Protein AF-A0A090ACT4-F1 (afdb_monomer)

Mean predicted aligned error: 3.77 Å

pLDDT: mean 92.27, std 7.18, range [57.84, 98.12]

Solvent-accessible surface area (backbone atoms only — not comparable to full-atom values): 4657 Å² total; per-residue (Å²): 114,69,59,24,54,56,43,39,76,70,46,102,45,55,70,56,58,21,43,51,55,32,44,54,48,46,30,69,32,20,20,46,55,49,42,61,54,55,71,75,48,100,63,58,71,70,56,54,50,49,43,41,54,74,23,50,58,98,43,66,46,77,46,43,88,39,50,56,57,88,73,51,64,87,65,73,77,82,85,132

Radius of gyration: 13.61 Å; Cα contacts (8 Å, |Δi|>4): 76; chains: 1; bounding box: 29×26×37 Å

Sequence (80 aa):
MIKFYQNYRRGNTSVAVALNQAQLWLRNATNQALFAWSKQLPVGATWQRAFRHQFFYKKDPNIQPYQAPYHWAAFCAIGQ

InterPro domains:
  IPR024983 CHAT domain [PF12770] (1-80)

Secondary structure (DSSP, 8-state):
-HHHHHHHHHS---HHHHHHHHHHHHHH--HHHHHHHHTTS---HHHHHHHHHHHTTT--TT--TT-SGGGTTT------

Organism: NCBI:txid40754

Structure (mmCIF, N/CA/C/O backbone):
data_AF-A0A090ACT4-F1
#
_entry.id   AF-A0A090ACT4-F1
#
loop_
_atom_site.group_PDB
_atom_site.id
_atom_site.type_symbol
_atom_site.label_atom_id
_atom_site.label_alt_id
_atom_site.label_comp_id
_atom_site.label_asym_id
_atom_site.label_entity_id
_atom_site.label_seq_id
_atom_site.pdbx_PDB_ins_code
_atom_sit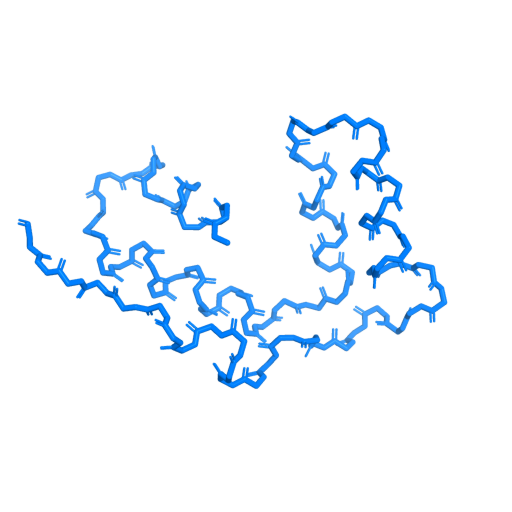e.Cartn_x
_atom_site.Cartn_y
_atom_site.Cartn_z
_atom_site.occupancy
_atom_site.B_iso_or_equiv
_atom_site.auth_seq_id
_atom_site.auth_comp_id
_atom_site.auth_asym_id
_atom_site.auth_atom_id
_atom_site.pdbx_PDB_model_num
ATOM 1 N N . MET A 1 1 ? 0.194 2.311 3.842 1.00 81.81 1 MET A N 1
ATOM 2 C CA . MET A 1 1 ? -0.757 3.106 4.653 1.00 81.81 1 MET A CA 1
ATOM 3 C C . MET A 1 1 ? -1.064 4.523 4.163 1.00 81.81 1 MET A C 1
ATOM 5 O O . MET A 1 1 ? -1.984 5.132 4.686 1.00 81.81 1 MET A O 1
ATOM 9 N N . ILE A 1 2 ? -0.426 5.050 3.111 1.00 93.19 2 ILE A N 1
ATOM 10 C CA . ILE A 1 2 ? -0.759 6.397 2.595 1.00 93.19 2 ILE A CA 1
ATOM 11 C C . ILE A 1 2 ? -2.237 6.517 2.164 1.00 93.19 2 ILE A C 1
ATOM 13 O O . ILE A 1 2 ? -2.885 7.514 2.472 1.00 93.19 2 ILE A O 1
ATOM 17 N N . LYS A 1 3 ? -2.801 5.487 1.512 1.00 94.31 3 LYS A N 1
ATOM 18 C CA . LYS A 1 3 ? -4.212 5.472 1.081 1.00 94.31 3 LYS A CA 1
ATOM 19 C C . LYS A 1 3 ? -5.206 5.616 2.242 1.00 94.31 3 LYS A C 1
ATOM 21 O O . LYS A 1 3 ? -6.204 6.307 2.088 1.00 94.31 3 LYS A O 1
ATOM 26 N N . PHE A 1 4 ? -4.910 5.031 3.406 1.00 94.25 4 PHE A N 1
ATOM 27 C CA . PHE A 1 4 ? -5.726 5.188 4.615 1.00 94.25 4 PHE A CA 1
ATOM 28 C C . PHE A 1 4 ? -5.837 6.661 5.017 1.00 94.25 4 PHE A C 1
ATOM 30 O O . PHE A 1 4 ? -6.944 7.168 5.150 1.00 94.25 4 PHE A O 1
ATOM 37 N N . TYR A 1 5 ? -4.711 7.377 5.105 1.00 92.81 5 TYR A N 1
ATOM 38 C CA . TYR A 1 5 ? -4.726 8.808 5.420 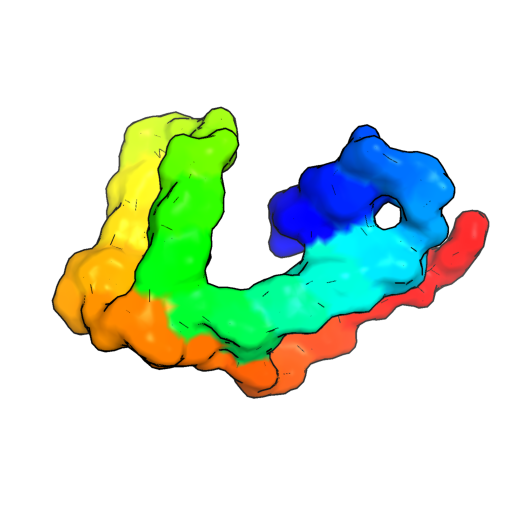1.00 92.81 5 TYR A CA 1
ATOM 39 C C . TYR A 1 5 ? -5.446 9.633 4.351 1.00 92.81 5 TYR A C 1
ATOM 41 O O . TYR A 1 5 ? -6.133 10.593 4.684 1.00 92.81 5 TYR A O 1
ATOM 49 N N . GLN A 1 6 ? -5.323 9.261 3.073 1.00 93.44 6 GLN A N 1
ATOM 50 C CA . GLN A 1 6 ? -6.079 9.909 1.996 1.00 93.44 6 GLN A CA 1
ATOM 51 C C . GLN A 1 6 ? -7.592 9.736 2.182 1.00 93.44 6 GLN A C 1
ATOM 53 O O . GLN A 1 6 ? -8.326 10.697 1.977 1.00 93.44 6 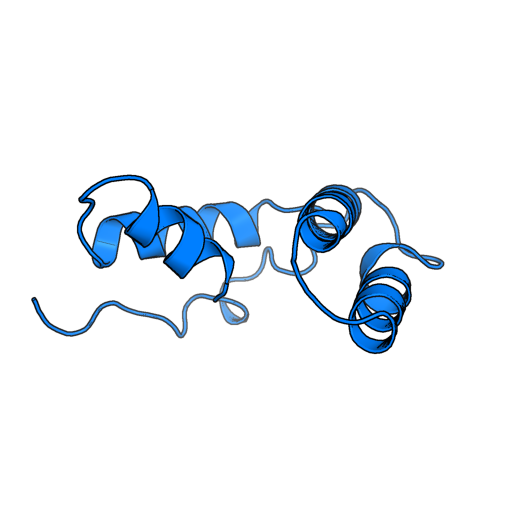GLN A O 1
ATOM 58 N N . ASN A 1 7 ? -8.049 8.546 2.581 1.00 93.75 7 ASN A N 1
ATOM 59 C CA . ASN A 1 7 ? -9.461 8.282 2.863 1.00 93.75 7 ASN A CA 1
ATOM 60 C C . ASN A 1 7 ? -9.919 9.043 4.117 1.00 93.75 7 ASN A C 1
ATOM 62 O O . ASN A 1 7 ? -10.890 9.791 4.060 1.00 93.75 7 ASN A O 1
ATOM 66 N N . TYR A 1 8 ? -9.171 8.920 5.217 1.00 92.56 8 TYR A N 1
ATOM 67 C CA . TYR A 1 8 ? -9.501 9.520 6.512 1.00 92.56 8 TYR A CA 1
ATOM 68 C C . TYR A 1 8 ? -9.584 11.052 6.451 1.00 92.56 8 TYR A C 1
ATOM 70 O O . TYR A 1 8 ? -10.498 11.652 7.004 1.00 92.56 8 TYR A O 1
ATOM 78 N N . ARG 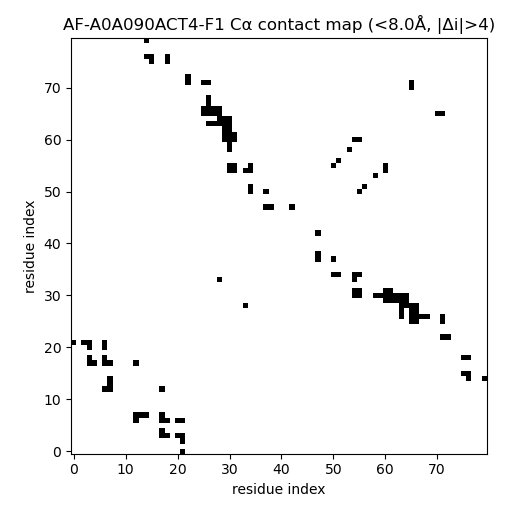A 1 9 ? -8.669 11.7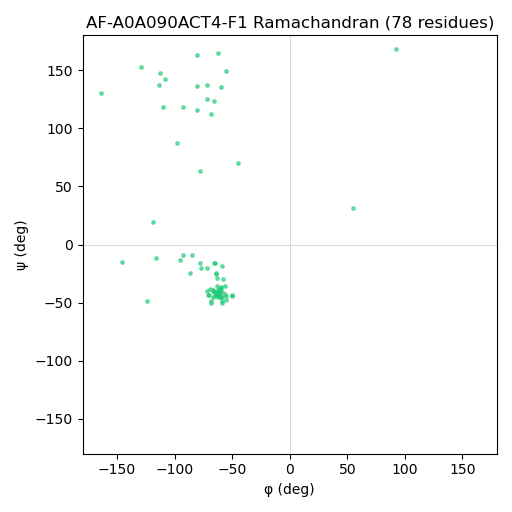01 5.718 1.00 91.75 9 ARG A N 1
ATOM 79 C CA . ARG A 1 9 ? -8.654 13.166 5.571 1.00 91.75 9 ARG A CA 1
ATOM 80 C C . ARG A 1 9 ? -9.694 13.709 4.586 1.00 91.75 9 ARG A C 1
ATOM 82 O O . ARG A 1 9 ? -9.903 14.917 4.569 1.00 91.75 9 ARG A O 1
ATOM 89 N N . ARG A 1 10 ? -10.290 12.870 3.727 1.00 87.00 10 ARG A N 1
ATOM 90 C CA . ARG A 1 10 ? -11.215 13.313 2.663 1.00 87.00 10 ARG A CA 1
ATOM 91 C C . ARG A 1 10 ? -12.665 13.452 3.109 1.00 87.00 10 ARG A C 1
ATOM 93 O O . ARG A 1 10 ? -13.401 14.208 2.490 1.00 87.00 10 ARG A O 1
ATOM 100 N N . GLY A 1 11 ? -13.081 12.754 4.152 1.00 70.44 11 GLY A N 1
ATOM 101 C CA . GLY A 1 11 ? -14.418 12.904 4.711 1.00 70.44 11 GLY A CA 1
ATOM 102 C C . GLY A 1 11 ? -14.428 12.280 6.085 1.00 70.44 11 GLY A C 1
ATOM 103 O O . GLY A 1 11 ? -13.938 11.162 6.177 1.00 70.44 11 GLY A O 1
ATOM 104 N N . ASN A 1 12 ? -14.939 13.000 7.093 1.00 63.81 12 ASN A N 1
ATOM 105 C CA . ASN A 1 12 ? -15.089 12.628 8.514 1.00 63.81 12 ASN A CA 1
ATOM 106 C C . ASN A 1 12 ? -15.649 11.206 8.716 1.00 63.81 12 ASN A C 1
ATOM 108 O O . ASN A 1 12 ? -16.786 10.994 9.121 1.00 63.81 12 ASN A O 1
ATOM 112 N N . THR A 1 13 ? -14.838 10.215 8.395 1.00 77.62 13 THR A N 1
ATOM 113 C CA . THR A 1 13 ? -15.173 8.805 8.310 1.00 77.62 13 THR A CA 1
ATOM 114 C C . THR A 1 13 ? -14.402 8.141 9.426 1.00 77.62 13 THR A C 1
ATOM 116 O O . THR A 1 13 ? -13.236 8.472 9.651 1.00 77.62 13 THR A O 1
ATOM 119 N N . SER A 1 14 ? -15.039 7.216 10.141 1.00 90.88 14 SER A N 1
ATOM 120 C CA . SER A 1 14 ? -14.377 6.542 11.252 1.00 90.88 14 SER A CA 1
ATOM 121 C C . SER A 1 14 ? -13.074 5.881 10.795 1.00 90.88 14 SER A C 1
ATOM 123 O O . SER A 1 14 ? -12.942 5.431 9.649 1.00 90.88 14 SER A O 1
ATOM 125 N N . VAL A 1 15 ? -12.109 5.796 11.712 1.00 91.88 15 VAL A N 1
ATOM 126 C CA . VAL A 1 15 ? -10.811 5.145 11.474 1.00 91.88 15 VAL A CA 1
ATOM 127 C C . VAL A 1 15 ? -11.006 3.747 10.878 1.00 91.88 15 VAL A C 1
ATOM 129 O O . VAL A 1 15 ? -10.351 3.397 9.897 1.00 91.88 15 VAL A O 1
ATOM 132 N N . ALA A 1 16 ? -11.965 2.981 11.409 1.00 92.06 16 ALA A N 1
ATOM 133 C CA . ALA A 1 16 ? -12.291 1.640 10.936 1.00 92.06 16 ALA A CA 1
ATOM 134 C C . ALA A 1 16 ? -12.744 1.616 9.466 1.00 92.06 16 ALA A C 1
ATOM 136 O O . ALA A 1 16 ? -12.261 0.793 8.687 1.00 92.06 16 ALA A O 1
ATOM 137 N N . VAL A 1 17 ? -13.625 2.535 9.056 1.00 92.62 17 VAL A N 1
ATOM 138 C CA . VAL A 1 17 ? -14.123 2.584 7.673 1.00 92.62 17 VAL A CA 1
ATOM 139 C C . VAL A 1 17 ? -13.026 3.057 6.715 1.00 92.62 17 VAL A C 1
ATOM 141 O O . VAL A 1 17 ? -12.823 2.443 5.666 1.00 92.62 17 VAL A O 1
ATOM 144 N N . ALA A 1 18 ? -12.257 4.087 7.083 1.00 94.19 18 ALA A N 1
ATOM 145 C CA . ALA A 1 18 ? -11.145 4.566 6.262 1.00 94.19 18 ALA A CA 1
ATOM 146 C C . ALA A 1 18 ? -10.072 3.479 6.053 1.00 94.19 18 ALA A C 1
ATOM 148 O O . ALA A 1 18 ? -9.517 3.355 4.952 1.00 94.19 18 ALA A O 1
ATOM 149 N N . LEU A 1 19 ? -9.799 2.679 7.094 1.00 94.06 19 LEU A N 1
ATOM 150 C CA . LEU A 1 19 ? -8.860 1.559 7.049 1.00 94.06 19 LEU A CA 1
ATOM 151 C C . LEU A 1 19 ? -9.387 0.425 6.169 1.00 94.06 19 LEU A C 1
ATOM 153 O O . LEU A 1 19 ? -8.673 -0.006 5.263 1.00 94.06 19 LEU A O 1
ATOM 157 N N . ASN A 1 20 ? -10.641 0.011 6.364 1.00 93.88 20 ASN A N 1
ATOM 158 C CA . ASN A 1 20 ? -11.281 -1.027 5.558 1.00 93.88 20 ASN A CA 1
ATOM 159 C C . ASN A 1 20 ? -11.230 -0.692 4.058 1.00 93.88 20 ASN A C 1
ATOM 161 O O . ASN A 1 20 ? -10.777 -1.502 3.248 1.00 93.88 20 ASN A O 1
ATOM 165 N N . GLN A 1 21 ? -11.590 0.539 3.687 1.00 94.94 21 GLN A N 1
ATOM 166 C CA . GLN A 1 21 ? -11.536 0.998 2.298 1.00 94.94 21 GLN A CA 1
ATOM 167 C C . GLN A 1 21 ? -10.111 0.976 1.727 1.00 94.94 21 GLN A C 1
ATOM 169 O O . GLN A 1 21 ? -9.910 0.631 0.562 1.00 94.94 21 GLN A O 1
ATOM 174 N N . ALA A 1 22 ? -9.103 1.332 2.528 1.00 95.56 22 ALA A N 1
ATOM 175 C CA . ALA A 1 22 ? -7.710 1.294 2.090 1.00 95.56 22 ALA A CA 1
ATOM 176 C C . ALA A 1 22 ? -7.194 -0.142 1.903 1.00 95.56 22 ALA A C 1
ATOM 178 O O . ALA A 1 22 ? -6.455 -0.398 0.951 1.00 95.56 22 ALA A O 1
ATOM 179 N N . GLN A 1 23 ? -7.596 -1.072 2.772 1.00 95.56 23 GLN A N 1
ATOM 180 C CA . GLN A 1 23 ? -7.249 -2.492 2.669 1.00 95.56 23 GLN A CA 1
ATOM 181 C C . GLN A 1 23 ? -7.904 -3.140 1.442 1.00 95.56 23 GLN A C 1
ATOM 183 O O . GLN A 1 23 ? -7.215 -3.801 0.667 1.00 95.56 23 GLN A O 1
ATOM 188 N N . LEU A 1 24 ? -9.196 -2.881 1.204 1.00 96.06 24 LEU A N 1
ATOM 189 C CA . LEU A 1 24 ? -9.904 -3.348 0.005 1.00 96.06 24 LEU A CA 1
ATOM 190 C C . LEU A 1 24 ? -9.301 -2.772 -1.279 1.00 96.06 24 LEU A C 1
ATOM 192 O O . LEU A 1 24 ? -9.124 -3.496 -2.258 1.00 96.06 24 LEU A O 1
ATOM 196 N N . TRP A 1 25 ? -8.941 -1.485 -1.271 1.00 97.00 25 TRP A N 1
ATOM 197 C CA . TRP A 1 25 ? -8.235 -0.872 -2.391 1.00 97.00 25 TRP A CA 1
ATOM 198 C C . TRP A 1 25 ? -6.909 -1.584 -2.665 1.00 97.00 25 TRP A C 1
ATOM 200 O O . TRP A 1 25 ? -6.652 -1.949 -3.807 1.00 97.00 25 TRP A O 1
ATOM 210 N N . LEU A 1 26 ? -6.092 -1.822 -1.635 1.00 96.50 26 LEU A N 1
ATOM 211 C CA . LEU A 1 26 ? -4.780 -2.447 -1.804 1.00 96.50 26 LEU A CA 1
ATOM 212 C C . LEU A 1 26 ? -4.893 -3.896 -2.295 1.00 96.50 26 LEU A C 1
ATOM 214 O O . LEU A 1 26 ? -4.142 -4.286 -3.185 1.00 96.50 26 LEU A O 1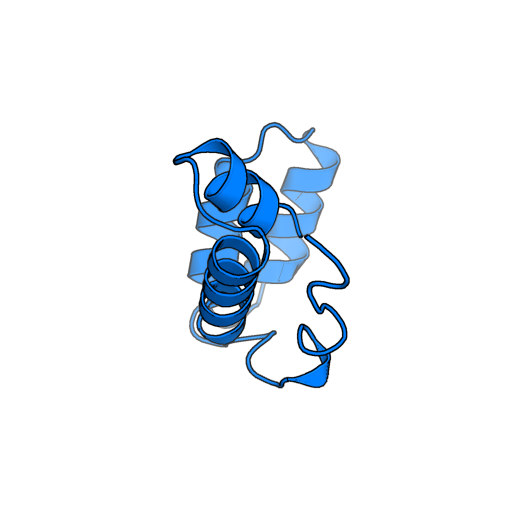
ATOM 218 N N . ARG A 1 27 ? -5.859 -4.659 -1.766 1.00 96.62 27 ARG A N 1
ATOM 219 C CA . ARG A 1 27 ? -6.157 -6.036 -2.187 1.00 96.62 27 ARG A CA 1
ATOM 220 C C . ARG A 1 27 ? -6.439 -6.129 -3.687 1.00 96.62 27 ARG A C 1
ATOM 222 O O . ARG A 1 27 ? -5.947 -7.041 -4.339 1.00 96.62 27 ARG A O 1
ATOM 229 N N . ASN A 1 28 ? -7.236 -5.202 -4.212 1.00 97.56 28 ASN A N 1
ATOM 230 C CA . ASN A 1 28 ? -7.710 -5.241 -5.598 1.00 97.56 28 ASN A CA 1
ATOM 231 C C . ASN A 1 28 ? -6.807 -4.463 -6.570 1.00 97.56 28 ASN A C 1
ATOM 233 O O . ASN A 1 28 ? -7.022 -4.509 -7.783 1.00 97.56 28 ASN A O 1
ATOM 237 N N . ALA A 1 29 ? -5.827 -3.710 -6.064 1.00 97.56 29 ALA A N 1
ATOM 238 C CA . ALA A 1 29 ? -4.991 -2.856 -6.889 1.00 97.56 29 ALA A CA 1
ATOM 239 C C . ALA A 1 29 ? -4.020 -3.684 -7.733 1.00 97.56 29 ALA A C 1
ATOM 241 O O . ALA A 1 29 ? -3.217 -4.462 -7.218 1.00 97.56 29 ALA A O 1
ATOM 242 N N . THR A 1 30 ? -4.064 -3.460 -9.043 1.00 98.12 30 THR A N 1
ATOM 243 C CA . THR A 1 30 ? -3.092 -4.024 -9.974 1.00 98.12 30 THR A CA 1
ATOM 244 C C . THR A 1 30 ? -1.796 -3.213 -9.976 1.00 98.12 30 THR A C 1
ATOM 246 O O . THR A 1 30 ? -1.771 -2.050 -9.563 1.00 98.12 30 THR A O 1
ATOM 249 N N . ASN A 1 31 ? -0.714 -3.787 -10.496 1.00 97.62 31 ASN A N 1
ATOM 250 C CA . ASN A 1 31 ? 0.549 -3.083 -10.734 1.00 97.62 31 ASN A CA 1
ATOM 251 C C . ASN A 1 31 ? 0.359 -1.765 -11.506 1.00 97.62 31 ASN A C 1
ATOM 253 O O . ASN A 1 31 ? 0.886 -0.722 -11.107 1.00 97.62 31 ASN A O 1
ATOM 257 N N . GLN A 1 32 ? -0.462 -1.773 -12.561 1.00 97.12 32 GLN A N 1
ATOM 258 C CA . GLN A 1 32 ? -0.780 -0.562 -13.316 1.00 97.12 32 GLN A CA 1
ATOM 259 C C . GLN A 1 32 ? -1.498 0.485 -12.454 1.00 97.12 32 GLN A C 1
ATOM 261 O O . GLN A 1 32 ? -1.129 1.663 -12.481 1.00 97.12 32 GLN A O 1
ATOM 266 N N . ALA A 1 33 ? -2.496 0.069 -11.668 1.00 97.75 33 ALA A N 1
ATOM 267 C CA . ALA A 1 33 ? -3.236 0.968 -10.788 1.00 97.75 33 ALA A CA 1
ATOM 268 C C . ALA A 1 33 ? -2.335 1.568 -9.694 1.00 97.75 33 ALA A C 1
ATOM 270 O O . ALA A 1 33 ? -2.415 2.766 -9.412 1.00 97.75 33 ALA A O 1
ATOM 271 N N . LEU A 1 34 ? -1.436 0.763 -9.119 1.00 97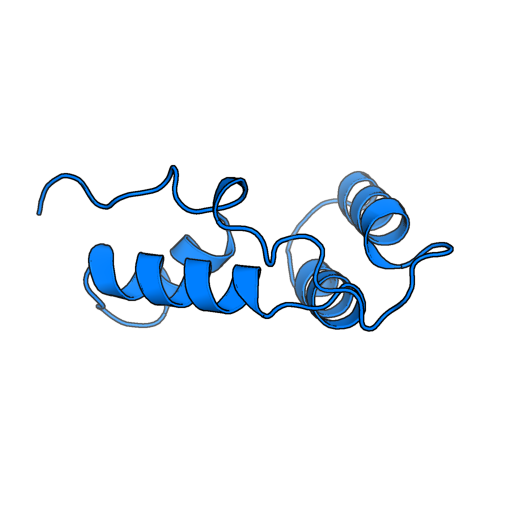.12 34 LEU A N 1
ATOM 272 C CA . LEU A 1 34 ? -0.469 1.193 -8.107 1.00 97.12 34 LEU A CA 1
ATOM 273 C C . LEU A 1 34 ? 0.526 2.209 -8.669 1.00 97.12 34 LEU A C 1
ATOM 275 O O . LEU A 1 34 ? 0.778 3.230 -8.029 1.00 97.12 34 LEU A O 1
ATOM 279 N N . PHE A 1 35 ? 1.040 1.979 -9.879 1.00 96.50 35 PHE A N 1
ATOM 280 C CA . PHE A 1 35 ? 1.934 2.926 -10.541 1.00 96.50 35 PHE A CA 1
ATOM 281 C C . PHE A 1 35 ? 1.226 4.236 -10.918 1.00 96.50 35 PHE A C 1
ATOM 283 O O . PHE A 1 35 ? 1.785 5.321 -10.758 1.00 96.50 35 PHE A O 1
ATOM 290 N N . ALA A 1 36 ? -0.017 4.169 -11.402 1.00 96.88 36 ALA A N 1
ATOM 291 C CA . ALA A 1 36 ? -0.803 5.365 -11.697 1.00 96.88 36 ALA A CA 1
ATOM 292 C C . ALA A 1 36 ? -1.085 6.184 -10.427 1.00 96.88 36 ALA A C 1
ATOM 294 O O . ALA A 1 36 ? -0.920 7.404 -10.427 1.00 96.88 36 ALA A O 1
ATOM 295 N N . TRP A 1 37 ? -1.442 5.513 -9.329 1.00 96.38 37 TRP A N 1
ATOM 296 C CA . TRP A 1 37 ? -1.632 6.145 -8.025 1.00 96.38 37 TRP A CA 1
ATOM 297 C C . TRP A 1 37 ? -0.335 6.761 -7.483 1.00 96.38 37 TRP A C 1
ATOM 299 O O . TRP A 1 37 ? -0.362 7.889 -6.994 1.00 96.38 37 TRP A O 1
ATOM 309 N N . SER A 1 38 ? 0.814 6.087 -7.617 1.00 95.38 38 SER A N 1
ATOM 310 C CA . SER A 1 38 ? 2.085 6.595 -7.082 1.00 95.38 38 SER A CA 1
ATOM 311 C C . SER A 1 38 ? 2.533 7.909 -7.729 1.00 95.38 38 SER A C 1
ATOM 313 O O . SER A 1 38 ? 3.186 8.721 -7.078 1.00 95.38 38 SER A O 1
ATOM 315 N N . LYS A 1 39 ? 2.156 8.159 -8.991 1.00 95.12 39 LYS A N 1
ATOM 316 C CA . LYS A 1 39 ? 2.447 9.426 -9.689 1.00 95.12 39 LYS A CA 1
ATOM 317 C C . LYS A 1 39 ? 1.766 10.638 -9.051 1.00 95.12 39 LYS A C 1
ATOM 319 O O . LYS A 1 39 ? 2.246 11.750 -9.217 1.00 95.12 39 LYS A O 1
ATOM 324 N N . GLN A 1 40 ? 0.669 10.425 -8.327 1.00 94.25 40 GLN A N 1
ATOM 325 C CA . GLN A 1 40 ? -0.093 11.486 -7.662 1.00 94.25 40 GLN A CA 1
ATOM 326 C C . GLN A 1 40 ? 0.482 11.843 -6.284 1.00 94.25 40 GLN A C 1
ATOM 328 O O . GLN A 1 40 ? 0.020 12.786 -5.645 1.00 94.25 40 GLN A O 1
ATOM 333 N N . LEU A 1 41 ? 1.447 11.065 -5.784 1.00 93.56 41 LEU A N 1
ATOM 334 C CA . LEU A 1 41 ? 2.031 11.289 -4.470 1.00 93.56 41 LEU A CA 1
ATOM 335 C C . LEU A 1 41 ? 3.090 12.399 -4.539 1.00 93.56 41 LEU A C 1
ATOM 337 O O . LEU A 1 41 ? 3.938 12.366 -5.435 1.00 93.56 41 LEU A O 1
ATOM 341 N N . PRO A 1 42 ? 3.110 13.333 -3.569 1.00 93.12 42 PRO A N 1
ATOM 342 C CA . PRO A 1 42 ? 4.119 14.385 -3.482 1.00 93.12 42 PRO A CA 1
ATOM 343 C C . 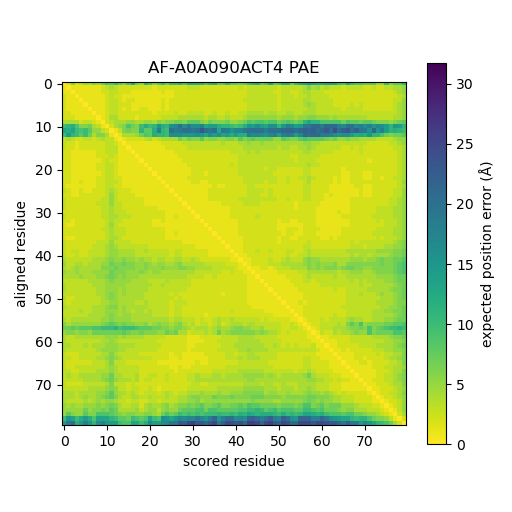PRO A 1 42 ? 5.430 13.822 -2.910 1.00 93.12 42 PRO A C 1
ATOM 345 O O . PRO A 1 42 ? 5.858 14.170 -1.813 1.00 93.12 42 PRO A O 1
ATOM 348 N N . VAL A 1 43 ? 6.043 12.882 -3.628 1.00 91.88 43 VAL A N 1
ATOM 349 C CA . VAL A 1 43 ? 7.299 12.226 -3.246 1.00 91.88 43 VAL A CA 1
ATOM 350 C C . VAL A 1 43 ? 8.414 12.611 -4.213 1.00 91.88 43 VAL A C 1
ATOM 352 O O . VAL A 1 43 ? 8.177 12.820 -5.402 1.00 91.88 43 VAL A O 1
ATOM 355 N N . GLY A 1 44 ? 9.646 12.679 -3.707 1.00 94.88 44 GLY A N 1
ATOM 356 C CA . GLY A 1 44 ? 10.817 13.029 -4.512 1.00 94.88 44 GLY A CA 1
ATOM 357 C C . GL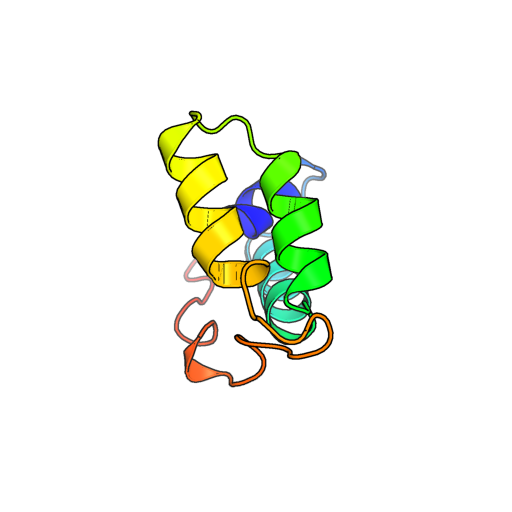Y A 1 44 ? 11.118 12.033 -5.642 1.00 94.88 44 GLY A C 1
ATOM 358 O O . GLY A 1 44 ? 10.647 10.891 -5.650 1.00 94.88 44 GLY A O 1
ATOM 359 N N . ALA A 1 45 ? 11.967 12.456 -6.583 1.00 94.00 45 ALA A N 1
ATOM 360 C CA . ALA A 1 45 ? 12.307 11.696 -7.790 1.00 94.00 45 ALA A CA 1
ATOM 361 C C . ALA A 1 45 ? 12.851 10.282 -7.505 1.00 94.00 45 ALA A C 1
ATOM 363 O O . ALA A 1 45 ? 12.533 9.339 -8.232 1.00 94.00 45 ALA A O 1
ATOM 364 N N . THR A 1 46 ? 13.615 10.105 -6.424 1.00 96.19 46 THR A N 1
ATOM 365 C CA . THR A 1 46 ? 14.138 8.796 -6.000 1.00 96.19 46 THR A CA 1
ATOM 366 C C . THR A 1 46 ? 13.015 7.798 -5.714 1.00 96.19 46 THR A C 1
ATOM 368 O O . THR A 1 46 ? 13.047 6.667 -6.200 1.00 96.19 46 THR A O 1
ATOM 371 N N . TRP A 1 47 ? 11.972 8.228 -4.999 1.00 94.25 47 TRP A N 1
ATOM 372 C CA . TRP A 1 47 ? 10.814 7.389 -4.685 1.00 94.25 47 TRP A CA 1
ATOM 373 C C . TRP A 1 47 ? 9.943 7.133 -5.916 1.00 94.25 47 TRP A C 1
ATOM 375 O O . TRP A 1 47 ? 9.522 6.000 -6.139 1.00 94.25 47 TRP A O 1
ATOM 385 N N . GLN A 1 48 ? 9.746 8.141 -6.774 1.00 94.56 48 GLN A N 1
ATOM 386 C CA . GLN A 1 48 ? 9.083 7.962 -8.076 1.00 94.56 48 GLN A CA 1
ATOM 387 C C . GLN A 1 48 ? 9.786 6.889 -8.925 1.00 94.56 48 GLN A C 1
ATOM 389 O O . GLN A 1 48 ? 9.136 6.032 -9.532 1.00 94.56 48 GLN A O 1
ATOM 394 N N . ARG A 1 49 ? 11.127 6.897 -8.949 1.00 95.56 49 ARG A N 1
ATOM 395 C CA . ARG A 1 49 ? 11.927 5.881 -9.641 1.00 95.56 49 ARG A CA 1
ATOM 396 C C . ARG A 1 49 ? 11.744 4.500 -9.010 1.00 95.56 49 ARG A C 1
ATOM 398 O O . ARG A 1 49 ? 11.529 3.539 -9.746 1.00 95.56 49 ARG A O 1
ATOM 405 N N . ALA A 1 50 ? 11.770 4.398 -7.681 1.00 95.81 50 ALA A N 1
ATOM 406 C CA . ALA A 1 50 ? 11.535 3.138 -6.976 1.00 95.81 50 ALA A CA 1
ATOM 407 C C . ALA A 1 50 ? 10.156 2.540 -7.311 1.00 95.81 50 ALA A C 1
ATOM 409 O O . ALA A 1 50 ? 10.069 1.366 -7.664 1.00 95.81 50 ALA A O 1
ATOM 410 N N . PHE A 1 51 ? 9.092 3.351 -7.319 1.00 94.44 51 PHE A N 1
ATOM 411 C CA . PHE A 1 51 ? 7.752 2.893 -7.701 1.00 94.44 51 PHE A CA 1
ATOM 412 C C . PHE A 1 51 ? 7.673 2.412 -9.149 1.00 94.44 51 PHE A C 1
ATOM 414 O O . PHE A 1 51 ? 7.043 1.391 -9.425 1.00 94.44 51 PHE A O 1
ATOM 421 N N . ARG A 1 52 ? 8.356 3.097 -10.074 1.00 94.56 52 ARG A N 1
ATOM 422 C CA . ARG A 1 52 ? 8.455 2.647 -11.467 1.00 94.56 52 ARG A CA 1
ATOM 423 C C . ARG A 1 52 ? 9.118 1.273 -11.563 1.00 94.56 52 ARG A C 1
ATOM 425 O O . ARG A 1 52 ? 8.627 0.418 -12.292 1.00 94.56 52 ARG A O 1
ATOM 432 N N . HIS A 1 53 ? 10.210 1.043 -10.837 1.00 95.38 53 HIS A N 1
ATOM 433 C CA . HIS A 1 53 ? 10.865 -0.267 -10.826 1.00 95.38 53 HIS A CA 1
ATOM 434 C C . HIS A 1 53 ? 9.992 -1.350 -10.179 1.00 95.38 53 HIS A C 1
ATOM 436 O O . HIS A 1 53 ? 9.932 -2.464 -10.691 1.00 95.38 53 HIS A O 1
ATOM 442 N N . GLN A 1 54 ? 9.286 -1.015 -9.098 1.00 94.25 54 GLN A N 1
ATOM 443 C CA . GLN A 1 54 ? 8.467 -1.963 -8.349 1.00 94.25 54 GLN A CA 1
ATOM 444 C C . GLN A 1 54 ? 7.214 -2.414 -9.112 1.00 94.25 54 GLN A C 1
ATOM 446 O O . GLN A 1 54 ? 6.898 -3.602 -9.096 1.00 94.25 54 GLN A O 1
ATOM 451 N N . PHE A 1 55 ? 6.505 -1.483 -9.760 1.00 94.00 55 PHE A N 1
ATOM 452 C CA . PHE A 1 55 ? 5.154 -1.721 -10.284 1.00 94.00 55 PHE A CA 1
ATOM 453 C C . PHE A 1 55 ? 5.034 -1.635 -11.809 1.00 94.00 55 PHE A C 1
ATOM 455 O O . PHE A 1 55 ? 4.001 -2.007 -12.348 1.00 94.00 55 PHE A O 1
ATOM 462 N N . PHE A 1 56 ? 6.048 -1.141 -12.524 1.00 93.69 56 PHE A N 1
ATOM 463 C CA . PHE A 1 56 ? 5.942 -0.911 -13.971 1.00 93.69 56 PHE A CA 1
ATOM 464 C C . PHE A 1 56 ? 7.031 -1.624 -14.778 1.00 93.69 56 PHE A C 1
ATOM 466 O O . PHE A 1 56 ? 6.740 -2.298 -15.763 1.00 93.69 56 PHE A O 1
ATOM 473 N N . TYR A 1 57 ? 8.299 -1.503 -14.382 1.00 91.56 57 TYR A N 1
ATOM 474 C CA . TYR A 1 57 ? 9.412 -2.036 -15.166 1.00 91.56 57 TYR A CA 1
ATOM 475 C C . TYR A 1 57 ? 9.412 -3.570 -15.188 1.00 91.56 57 TYR A C 1
ATOM 477 O O . TYR A 1 57 ? 9.695 -4.207 -14.174 1.00 91.56 57 TYR A O 1
ATOM 485 N N . LYS A 1 58 ? 9.143 -4.153 -16.365 1.00 89.25 58 LYS A N 1
ATOM 486 C CA . LYS A 1 58 ? 9.086 -5.611 -16.586 1.00 89.25 58 LYS A CA 1
ATOM 487 C C . LYS A 1 58 ? 8.109 -6.329 -15.639 1.00 89.25 58 LYS A C 1
ATOM 489 O O . LYS A 1 58 ? 8.346 -7.470 -15.248 1.00 89.25 58 LYS A O 1
ATOM 494 N N . LYS A 1 59 ? 7.032 -5.651 -15.238 1.00 92.00 59 LYS A N 1
ATOM 495 C CA . LYS A 1 59 ? 5.955 -6.226 -14.426 1.00 92.00 59 LYS A CA 1
ATOM 496 C C . LYS A 1 59 ? 4.711 -6.402 -15.282 1.00 92.00 59 LYS A C 1
ATOM 498 O O . LYS A 1 59 ? 4.410 -5.544 -16.106 1.00 92.00 59 LYS A O 1
ATOM 503 N N . ASP A 1 60 ? 3.983 -7.490 -15.055 1.00 95.69 60 ASP A N 1
ATOM 504 C CA . ASP A 1 60 ? 2.647 -7.652 -15.624 1.00 95.69 60 ASP A CA 1
ATOM 505 C C . ASP A 1 60 ? 1.715 -6.587 -15.010 1.00 95.69 60 ASP A C 1
ATOM 507 O O . ASP A 1 60 ? 1.619 -6.509 -13.776 1.00 95.69 60 ASP A O 1
ATOM 511 N N . PRO A 1 61 ? 1.054 -5.750 -15.832 1.00 95.50 61 PRO A N 1
ATOM 512 C CA . PRO A 1 61 ? 0.204 -4.662 -15.362 1.00 95.50 61 PRO A CA 1
ATOM 513 C C . PRO A 1 61 ? -1.028 -5.128 -14.580 1.00 95.50 61 PRO A C 1
ATOM 515 O O . PRO A 1 61 ? -1.519 -4.353 -13.757 1.00 95.50 61 PRO A O 1
ATOM 518 N N . ASN A 1 62 ? -1.508 -6.353 -14.810 1.00 96.62 62 ASN A N 1
ATOM 519 C CA . ASN A 1 62 ? -2.766 -6.875 -14.272 1.00 96.62 62 ASN A CA 1
ATOM 520 C C . ASN A 1 62 ? -2.592 -7.681 -12.980 1.00 96.62 62 ASN A C 1
ATOM 522 O O . ASN A 1 62 ? -3.573 -7.921 -12.278 1.00 96.62 62 ASN A O 1
ATOM 526 N N . ILE A 1 63 ? -1.359 -8.061 -12.628 1.00 96.88 63 ILE A N 1
ATOM 527 C CA . ILE A 1 63 ? -1.081 -8.734 -11.355 1.00 96.88 63 ILE A CA 1
ATOM 528 C C . ILE A 1 63 ? -1.501 -7.833 -10.191 1.00 96.88 63 ILE A C 1
ATOM 530 O O . ILE A 1 63 ? -1.189 -6.640 -10.174 1.00 96.88 63 ILE A O 1
ATOM 534 N N . GLN A 1 64 ? -2.164 -8.435 -9.203 1.00 97.56 64 GLN A N 1
ATOM 535 C CA . GLN A 1 64 ? -2.515 -7.832 -7.920 1.00 97.56 64 GLN A CA 1
ATOM 536 C C . GLN A 1 64 ? -1.481 -8.253 -6.863 1.00 97.56 64 GLN A C 1
ATOM 538 O O . GLN A 1 64 ? -1.675 -9.253 -6.168 1.00 97.56 64 GLN A O 1
ATOM 543 N N . PRO A 1 65 ? -0.356 -7.527 -6.717 1.00 95.56 65 PRO A N 1
ATOM 544 C CA . PRO A 1 65 ? 0.763 -7.973 -5.884 1.00 95.56 65 PRO A CA 1
ATOM 545 C C . PRO A 1 65 ? 0.422 -8.056 -4.392 1.00 95.56 65 PRO A C 1
ATOM 547 O O . PRO A 1 65 ? 1.172 -8.663 -3.640 1.00 95.56 65 PRO A O 1
ATOM 550 N N . TYR A 1 66 ? -0.683 -7.439 -3.964 1.00 95.88 66 TYR A N 1
ATOM 551 C CA . TYR A 1 66 ? -1.100 -7.354 -2.566 1.00 95.88 66 TYR A CA 1
ATOM 552 C C . TYR A 1 66 ? -2.454 -8.024 -2.294 1.00 95.88 66 TYR A C 1
ATOM 554 O O . TYR A 1 66 ? -3.095 -7.742 -1.280 1.00 95.88 66 TYR A O 1
ATOM 562 N N . GLN A 1 67 ? -2.897 -8.918 -3.184 1.00 96.94 67 GLN A N 1
ATOM 563 C CA . GLN A 1 67 ? -4.171 -9.630 -3.044 1.00 96.94 67 GLN A CA 1
ATOM 564 C C . GLN A 1 67 ? -4.232 -10.467 -1.759 1.00 96.94 67 GLN A C 1
ATOM 566 O O . GLN A 1 67 ? -5.279 -10.553 -1.113 1.00 96.94 67 GLN A O 1
ATOM 571 N N . ALA A 1 68 ? -3.113 -11.083 -1.381 1.00 96.75 68 ALA A N 1
ATOM 572 C CA . ALA A 1 68 ? -3.058 -11.964 -0.229 1.00 96.75 68 ALA A CA 1
ATOM 573 C C . ALA A 1 68 ? -3.151 -11.182 1.104 1.00 96.75 68 ALA A C 1
ATOM 575 O O . ALA A 1 68 ? -2.477 -10.158 1.262 1.00 96.75 68 ALA A O 1
ATOM 576 N N . PRO A 1 69 ? -3.933 -11.664 2.092 1.00 93.31 69 PRO A N 1
ATOM 577 C CA . PRO A 1 69 ? -4.201 -10.931 3.333 1.00 93.31 69 PRO A CA 1
ATOM 578 C C . PRO A 1 69 ? -2.965 -10.555 4.150 1.00 93.31 69 PRO A C 1
ATOM 580 O O . PRO A 1 69 ? -2.969 -9.517 4.805 1.00 93.31 69 PRO A O 1
ATOM 583 N N . TYR A 1 70 ? -1.883 -11.336 4.092 1.00 94.69 70 TYR A N 1
ATOM 584 C CA . TYR A 1 70 ? -0.664 -11.064 4.865 1.00 94.69 70 TYR A CA 1
ATOM 585 C C . TYR A 1 70 ? -0.034 -9.692 4.559 1.00 94.69 70 TYR A C 1
ATOM 587 O O . TYR A 1 70 ? 0.733 -9.174 5.364 1.00 94.69 70 TYR A O 1
ATOM 595 N N . HIS A 1 71 ? -0.377 -9.066 3.428 1.00 93.25 71 HIS A N 1
ATOM 596 C CA . HIS A 1 71 ? 0.093 -7.729 3.071 1.00 93.25 71 HIS A CA 1
ATOM 597 C C . HIS A 1 71 ? -0.616 -6.581 3.805 1.00 93.25 71 HIS A C 1
ATOM 599 O O . HIS A 1 71 ? -0.089 -5.468 3.838 1.00 93.25 71 HIS A O 1
ATOM 605 N N . TRP A 1 72 ? -1.813 -6.807 4.351 1.00 92.88 72 TRP A N 1
ATOM 606 C CA . TRP A 1 72 ? -2.654 -5.725 4.880 1.00 92.88 72 TRP A CA 1
ATOM 607 C C . TRP A 1 72 ? -3.489 -6.084 6.113 1.00 92.88 72 TRP A C 1
ATOM 609 O O . TRP A 1 72 ? -3.968 -5.175 6.789 1.00 92.88 72 TRP A O 1
ATOM 619 N N . ALA A 1 73 ? -3.648 -7.366 6.439 1.00 90.00 73 ALA A N 1
ATOM 620 C CA . ALA A 1 73 ? -4.466 -7.831 7.558 1.00 90.00 73 ALA A CA 1
ATOM 621 C C . ALA A 1 73 ? -3.847 -7.533 8.933 1.00 90.00 73 ALA A C 1
ATOM 623 O O . ALA A 1 73 ? -4.571 -7.471 9.918 1.00 90.00 73 ALA A O 1
ATOM 624 N N . ALA A 1 74 ? -2.532 -7.288 9.002 1.00 89.88 74 ALA A N 1
ATOM 625 C CA . ALA A 1 74 ? -1.857 -6.895 10.243 1.00 89.88 74 ALA A CA 1
ATOM 626 C C . ALA A 1 74 ? -2.303 -5.517 10.767 1.00 89.88 74 ALA A C 1
ATOM 628 O O . ALA A 1 74 ? -2.048 -5.176 11.917 1.00 89.88 74 ALA A O 1
ATOM 629 N N . PHE A 1 75 ? -2.953 -4.709 9.927 1.00 88.50 75 PHE A N 1
ATOM 630 C CA . PHE A 1 75 ? -3.459 -3.408 10.327 1.00 88.50 75 PHE A CA 1
ATOM 631 C C . PHE A 1 75 ? -4.910 -3.531 10.793 1.00 88.50 75 PHE A C 1
ATOM 633 O O . PHE A 1 75 ? -5.797 -3.868 10.009 1.00 88.50 75 PHE A O 1
ATOM 640 N N . CYS A 1 76 ? -5.163 -3.206 12.054 1.00 86.12 76 CYS A N 1
ATOM 641 C CA . CYS A 1 76 ? -6.501 -3.118 12.626 1.00 86.12 76 CYS A CA 1
ATOM 642 C C . CYS A 1 76 ? -6.681 -1.777 13.348 1.00 86.12 76 CYS A C 1
ATOM 644 O O . CYS A 1 76 ? -5.714 -1.155 13.790 1.00 86.12 76 CYS A O 1
ATOM 646 N N . ALA A 1 77 ? -7.925 -1.309 13.433 1.00 85.62 77 ALA A N 1
ATOM 647 C CA . ALA A 1 77 ? -8.262 -0.155 14.253 1.00 85.62 77 ALA A CA 1
ATOM 648 C C . ALA A 1 77 ? -8.399 -0.623 15.708 1.00 85.62 77 ALA A C 1
ATOM 650 O O . ALA A 1 77 ? -9.278 -1.430 16.007 1.00 85.62 77 ALA A O 1
ATOM 651 N N . ILE A 1 78 ? -7.524 -0.139 16.589 1.00 82.12 78 ILE A N 1
ATOM 652 C CA . ILE A 1 78 ? -7.621 -0.345 18.036 1.00 82.12 78 ILE A CA 1
ATOM 653 C C . ILE A 1 78 ? -7.989 0.991 18.694 1.00 82.12 78 ILE A C 1
ATOM 655 O O . ILE A 1 78 ? -7.253 1.965 18.565 1.00 82.12 78 ILE A O 1
ATOM 659 N N . GLY A 1 79 ? -9.144 1.039 19.362 1.00 71.50 79 GLY A N 1
ATOM 660 C CA . GLY A 1 79 ? -9.667 2.245 20.023 1.00 71.50 79 GLY A CA 1
ATOM 661 C C . GLY A 1 79 ? -10.612 3.110 19.172 1.00 71.50 79 GLY A C 1
ATOM 662 O O . GLY A 1 79 ? -10.757 2.901 17.963 1.00 71.50 79 GLY A O 1
ATOM 663 N N . GLN A 1 80 ? -11.271 4.059 19.848 1.00 57.84 80 GLN A N 1
ATOM 664 C CA . GLN A 1 80 ? -12.105 5.135 19.292 1.00 57.84 80 GLN A CA 1
ATOM 665 C C . GLN A 1 80 ? -11.542 6.491 19.705 1.00 57.84 80 GLN A C 1
ATOM 667 O O . GLN A 1 80 ? -11.118 6.602 20.877 1.00 57.84 80 GLN A O 1
#

Foldseek 3Di:
DVQLVVQCVPDVDDSQVSLVVSLVCLLQAFLQNQLVVQVPDPDDPVVNVVSCVVRPPVDDRRDSPNNDCVNRVVDDDDDD